Protein AF-A0AAD9IVI6-F1 (afdb_monomer_lite)

Secondary structure (DSSP, 8-state):
---TTT-----------S--SEEEEEE---SS-SSPPEEEEEE-------SS----------HHHHHHHHHHHHHS-HHHHS-HHHHHHHHHHHHHHHTT---SS--HHHHHHTTPPPHHHHHHHHHHHHHHHHHTT-S-HHHHHHHHTTGGGT--------

Radius of gyration: 23.41 Å; chains: 1; bounding box: 61×46×53 Å

pLDDT: mean 78.59, std 12.73, range [41.25, 94.25]

Organism: NCBI:txid53620

Sequence (162 aa):
MVTQSSATLIDKIYVKCDKYENVTSRTLITYISDNFPILTCLDIERVINHKKSLTFMQHQLGHSQLRNMSEALKTTDWDHVFGYDKLEVLQKKTVRTMTRSVYKKHVSPLFRMVHILKFRYLNDHQINGIMFDFVHPNLPLTLLSLFEYHAEGFGLLRETQK

Foldseek 3Di:
DQDPVNDDPPDDDDDDDPDFDDKDKDWDDDPPDPDTDIDIDTHDPDPPPDPPPPPDDPDPQDPVNVVVVVVCVVPDPCCVVVVLVVVQVVVLVVLCVVVVHPDDPDCVVSCVVVVHDRPVVVVVVVVVVVVVCLVVVNDDPVVVVVVVVCVVPVPPPPPPDD

Structure (mmCIF, N/CA/C/O backbone):
data_AF-A0AAD9IVI6-F1
#
_entry.id   AF-A0AAD9IVI6-F1
#
loop_
_atom_site.group_PDB
_atom_site.id
_atom_site.type_symbol
_atom_site.label_atom_id
_atom_site.label_alt_id
_atom_site.label_comp_id
_atom_site.label_asym_id
_atom_site.label_entity_id
_atom_site.label_seq_id
_atom_site.pdbx_PDB_ins_code
_atom_site.Cartn_x
_atom_site.Cartn_y
_atom_site.Cartn_z
_atom_site.occupancy
_atom_site.B_iso_or_equiv
_atom_site.auth_seq_id
_atom_site.auth_comp_id
_atom_site.auth_asym_id
_atom_site.auth_atom_id
_atom_site.pdbx_PDB_model_num
ATOM 1 N N . MET A 1 1 ? 1.588 -27.089 3.282 1.00 56.66 1 MET A N 1
ATOM 2 C CA . MET A 1 1 ? 0.461 -27.450 2.394 1.00 56.66 1 MET A CA 1
ATOM 3 C C . MET A 1 1 ? -0.807 -27.373 3.227 1.00 56.66 1 MET A C 1
ATOM 5 O O . MET A 1 1 ? -0.853 -28.034 4.254 1.00 56.66 1 MET A O 1
ATOM 9 N N . VAL A 1 2 ? -1.765 -26.514 2.870 1.00 59.69 2 VAL A N 1
ATOM 10 C CA . VAL A 1 2 ? -3.031 -26.390 3.615 1.00 59.69 2 VAL A CA 1
ATOM 11 C C . VAL A 1 2 ? -3.905 -27.575 3.235 1.00 59.69 2 VAL A C 1
ATOM 13 O O . VAL A 1 2 ? -4.212 -27.758 2.059 1.00 59.69 2 VAL A O 1
ATOM 16 N N . THR A 1 3 ? -4.257 -28.413 4.202 1.00 72.88 3 THR A N 1
ATOM 17 C CA . THR A 1 3 ? -5.171 -29.537 3.992 1.00 72.88 3 THR A CA 1
ATOM 18 C C . THR A 1 3 ? -6.596 -29.083 4.301 1.00 72.88 3 THR A C 1
ATOM 20 O O . THR A 1 3 ? -6.800 -28.144 5.070 1.00 72.88 3 THR A O 1
ATOM 23 N N . GLN A 1 4 ? -7.613 -29.741 3.731 1.00 61.31 4 GLN A N 1
ATOM 24 C CA . GLN A 1 4 ? -9.016 -29.421 4.054 1.00 61.31 4 GLN A CA 1
ATOM 25 C C . GLN A 1 4 ? -9.300 -29.489 5.564 1.00 61.31 4 GLN A C 1
ATOM 27 O O . GLN A 1 4 ? -10.148 -28.759 6.063 1.00 61.31 4 GLN A O 1
ATOM 32 N N . SER A 1 5 ? -8.554 -30.319 6.297 1.00 70.31 5 SER A N 1
ATOM 33 C CA . SER A 1 5 ? -8.661 -30.461 7.748 1.00 70.31 5 SER A CA 1
ATOM 34 C C . SER A 1 5 ? -7.980 -29.344 8.551 1.00 70.31 5 SER A C 1
ATOM 36 O O . SER A 1 5 ? -8.260 -29.218 9.737 1.00 70.31 5 SER A O 1
ATOM 38 N N . SER A 1 6 ? -7.075 -28.559 7.950 1.00 67.44 6 SER A N 1
ATOM 39 C CA . SER A 1 6 ? -6.362 -27.459 8.620 1.00 67.44 6 SER A CA 1
ATOM 40 C C . SER A 1 6 ? -6.919 -26.074 8.279 1.00 67.44 6 SER A C 1
ATOM 42 O O . SER A 1 6 ? -6.476 -25.079 8.846 1.00 67.44 6 SER A O 1
ATOM 44 N N . ALA A 1 7 ? -7.837 -25.984 7.313 1.00 65.25 7 ALA A N 1
ATOM 45 C CA . ALA A 1 7 ? -8.424 -24.727 6.877 1.00 65.25 7 ALA A CA 1
ATOM 46 C C . ALA A 1 7 ? -9.532 -24.294 7.845 1.00 65.25 7 ALA A C 1
ATOM 48 O O . ALA A 1 7 ? -10.675 -24.739 7.751 1.00 65.25 7 ALA A O 1
ATOM 49 N N . THR A 1 8 ? -9.202 -23.396 8.768 1.00 68.44 8 THR A N 1
ATOM 50 C CA . THR A 1 8 ? -10.204 -22.754 9.622 1.00 68.44 8 THR A CA 1
ATOM 51 C C . THR A 1 8 ? -10.651 -21.458 8.945 1.00 68.44 8 THR A C 1
ATOM 53 O O . THR A 1 8 ? -9.851 -20.545 8.759 1.00 68.44 8 THR A O 1
ATOM 56 N N . LEU A 1 9 ? -11.924 -21.361 8.550 1.00 73.19 9 LEU A N 1
ATOM 57 C CA . LEU A 1 9 ? -12.495 -20.124 8.002 1.00 73.19 9 LEU A CA 1
ATOM 58 C C . LEU A 1 9 ? -12.775 -19.140 9.151 1.00 73.19 9 LEU A C 1
ATOM 60 O O . LEU A 1 9 ? -13.870 -19.137 9.719 1.00 73.19 9 LEU A O 1
ATOM 64 N N . ILE A 1 10 ? -11.769 -18.349 9.522 1.00 78.50 10 ILE A N 1
ATOM 65 C CA . ILE A 1 10 ? -11.836 -17.417 10.661 1.00 78.50 10 ILE A CA 1
ATOM 66 C C . ILE A 1 10 ? -12.237 -16.008 10.196 1.00 78.50 10 ILE A C 1
ATOM 68 O O . ILE A 1 10 ? -13.021 -15.334 10.866 1.00 78.50 10 ILE A O 1
ATOM 72 N N . ASP A 1 11 ? -11.793 -15.599 9.007 1.00 67.19 11 ASP A N 1
ATOM 73 C CA . ASP A 1 11 ? -12.086 -14.280 8.450 1.00 67.19 11 ASP A CA 1
ATOM 74 C C . ASP A 1 11 ? -13.452 -14.273 7.753 1.00 67.19 11 ASP A C 1
ATOM 76 O O . ASP A 1 11 ? -13.603 -14.689 6.604 1.00 67.19 11 ASP A O 1
ATOM 80 N N . LYS A 1 12 ? -14.489 -13.811 8.460 1.00 75.25 12 LYS A N 1
ATOM 81 C CA . LYS A 1 12 ? -15.831 -13.623 7.892 1.00 75.25 12 LYS A CA 1
ATOM 82 C C . LYS A 1 12 ? -16.126 -12.142 7.712 1.00 75.25 12 LYS A C 1
ATOM 84 O O . LYS A 1 12 ? -16.157 -11.386 8.681 1.00 75.25 12 LYS A O 1
ATOM 89 N N . ILE A 1 13 ? -16.405 -11.743 6.475 1.00 73.06 13 ILE A N 1
ATOM 90 C CA . ILE A 1 13 ? -16.916 -10.409 6.157 1.00 73.06 13 ILE A CA 1
ATOM 91 C C . ILE A 1 13 ? -18.435 -10.515 6.048 1.00 73.06 13 ILE A C 1
ATOM 93 O O . ILE A 1 13 ? -18.956 -11.170 5.148 1.00 73.06 13 ILE A O 1
ATOM 97 N N . TYR A 1 14 ? -19.146 -9.866 6.966 1.00 80.44 14 TYR A N 1
ATOM 98 C CA . TYR A 1 14 ? -20.598 -9.748 6.899 1.00 80.44 14 TYR A CA 1
ATOM 99 C C . TYR A 1 14 ? -20.965 -8.402 6.288 1.00 80.44 14 TYR A C 1
ATOM 101 O O . TYR A 1 14 ? -20.532 -7.355 6.770 1.00 80.44 14 TYR A O 1
ATOM 109 N N . VAL A 1 15 ? -21.792 -8.425 5.246 1.00 78.62 15 VAL A N 1
ATOM 110 C CA . VAL A 1 15 ? -22.333 -7.217 4.622 1.00 78.62 15 VAL A CA 1
ATOM 111 C C . VAL A 1 15 ? -23.849 -7.283 4.704 1.00 78.62 15 VAL A C 1
ATOM 113 O O . VAL A 1 15 ? -24.461 -8.227 4.212 1.00 78.62 15 VAL A O 1
ATOM 116 N N . LYS A 1 16 ? -24.464 -6.276 5.329 1.00 81.50 16 LYS A N 1
ATOM 117 C CA . LYS A 1 16 ? -25.913 -6.086 5.257 1.00 81.50 16 LYS A CA 1
ATOM 118 C C . LYS A 1 16 ? -26.223 -5.370 3.945 1.00 81.50 16 LYS A C 1
ATOM 120 O O . LYS A 1 16 ? -25.842 -4.215 3.775 1.00 81.50 16 LYS A O 1
ATOM 125 N N . CYS A 1 17 ? -26.872 -6.065 3.021 1.00 77.06 17 CYS A N 1
ATOM 126 C CA . CYS A 1 17 ? -27.261 -5.523 1.728 1.00 77.06 17 CYS A CA 1
ATOM 127 C C . CYS A 1 17 ? -28.664 -6.022 1.387 1.00 77.06 17 CYS A C 1
ATOM 129 O O . CYS A 1 17 ? -28.920 -7.220 1.480 1.00 77.06 17 CYS A O 1
ATOM 131 N N . ASP A 1 18 ? -29.560 -5.107 1.021 1.00 80.00 18 ASP A N 1
ATOM 132 C CA . ASP A 1 18 ? -30.964 -5.445 0.772 1.00 80.00 18 ASP A CA 1
ATOM 133 C C . ASP A 1 18 ? -31.182 -6.014 -0.642 1.00 80.00 18 ASP A C 1
ATOM 135 O O . ASP A 1 18 ? -32.154 -6.734 -0.866 1.00 80.00 18 ASP A O 1
ATOM 139 N N . LYS A 1 19 ? -30.288 -5.699 -1.596 1.00 80.19 19 LYS A N 1
ATOM 140 C CA . LYS A 1 19 ? -30.332 -6.156 -2.995 1.00 80.19 19 LYS A CA 1
ATOM 141 C C . LYS A 1 19 ? -28.923 -6.262 -3.587 1.00 80.19 19 LYS A C 1
ATOM 143 O O . LYS A 1 19 ? -28.187 -5.278 -3.588 1.00 80.19 19 LYS A O 1
ATOM 148 N N . TYR A 1 20 ? -28.573 -7.430 -4.112 1.00 79.44 20 TYR A N 1
ATOM 149 C CA . TYR A 1 20 ? -27.388 -7.663 -4.940 1.00 79.44 20 TYR A CA 1
ATOM 150 C C . TYR A 1 20 ? -27.737 -8.709 -5.997 1.00 79.44 20 TYR A C 1
ATOM 152 O O . TYR A 1 20 ? -28.544 -9.600 -5.730 1.00 79.44 20 TYR A O 1
ATOM 160 N N . GLU A 1 21 ? -27.138 -8.604 -7.178 1.00 76.12 21 GLU A N 1
ATOM 161 C CA . GLU A 1 21 ? -27.346 -9.599 -8.236 1.00 76.12 21 GLU A CA 1
ATOM 162 C C . GLU A 1 21 ? -26.327 -10.727 -8.127 1.00 76.12 21 GLU A C 1
ATOM 164 O O . GLU A 1 21 ? -26.679 -11.900 -8.209 1.00 76.12 21 GLU A O 1
ATOM 169 N N . ASN A 1 22 ? -25.063 -10.373 -7.877 1.00 82.50 22 ASN A N 1
ATOM 170 C CA . ASN A 1 22 ? -23.957 -11.319 -7.876 1.00 82.50 22 ASN A CA 1
ATOM 171 C C . ASN A 1 22 ? -22.974 -11.025 -6.740 1.00 82.50 22 ASN A C 1
ATOM 173 O O . ASN A 1 22 ? -22.515 -9.896 -6.559 1.00 82.50 22 ASN A O 1
ATOM 177 N N . VAL A 1 23 ? -22.602 -12.067 -5.994 1.00 88.31 23 VAL A N 1
ATOM 178 C CA . VAL A 1 23 ? -21.507 -12.021 -5.016 1.00 88.31 23 VAL A CA 1
ATOM 179 C C . VAL A 1 23 ? -20.461 -13.029 -5.433 1.00 88.31 23 VAL A C 1
ATOM 181 O O . VAL A 1 23 ? -20.751 -14.215 -5.570 1.00 88.31 23 VAL A O 1
ATOM 184 N N . THR A 1 24 ? -19.230 -12.566 -5.613 1.00 90.19 24 THR A N 1
ATOM 185 C CA . THR A 1 24 ? -18.093 -13.443 -5.879 1.00 90.19 24 THR A CA 1
ATOM 186 C C . THR A 1 24 ? -17.035 -13.220 -4.815 1.00 90.19 24 THR A C 1
ATOM 188 O O . THR A 1 24 ? -16.416 -12.161 -4.760 1.00 90.19 24 THR A O 1
ATOM 191 N N . SER A 1 25 ? -16.793 -14.237 -3.993 1.00 88.31 25 SER A N 1
ATOM 192 C CA . SER A 1 25 ? -15.695 -14.248 -3.026 1.00 88.31 25 SER A CA 1
ATOM 193 C C . SER A 1 25 ? -14.626 -15.239 -3.463 1.00 88.31 25 SER A C 1
ATOM 195 O O . SER A 1 25 ? -14.933 -16.366 -3.853 1.00 88.31 25 SER A O 1
ATOM 197 N N . ARG A 1 26 ? -13.359 -14.831 -3.399 1.00 85.94 26 ARG A N 1
ATOM 198 C CA . ARG A 1 26 ? -12.208 -15.692 -3.671 1.00 85.94 26 ARG A CA 1
ATOM 199 C C . ARG A 1 26 ? -11.125 -15.482 -2.631 1.00 85.94 26 ARG A C 1
ATOM 201 O O . ARG A 1 26 ? -10.830 -14.359 -2.231 1.00 85.94 26 ARG A O 1
ATOM 208 N N . THR A 1 27 ? -10.509 -16.583 -2.238 1.00 84.75 27 THR A N 1
ATOM 209 C CA . THR A 1 27 ? -9.321 -16.578 -1.394 1.00 84.75 27 THR A CA 1
ATOM 210 C C . THR A 1 27 ? -8.095 -16.401 -2.278 1.00 84.75 27 THR A C 1
ATOM 212 O O . THR A 1 27 ? -7.884 -17.167 -3.220 1.00 84.75 27 THR A O 1
ATOM 215 N N . LEU A 1 28 ? -7.292 -15.383 -1.992 1.00 84.88 28 LEU A N 1
ATOM 216 C CA . LEU A 1 28 ? -6.008 -15.173 -2.642 1.00 84.88 28 LEU A CA 1
ATOM 217 C C . LEU A 1 28 ? -4.977 -16.066 -1.958 1.00 84.88 28 LEU A C 1
ATOM 219 O O . LEU A 1 28 ? -4.675 -15.906 -0.776 1.00 84.88 28 LEU A O 1
ATOM 223 N N . ILE A 1 29 ? -4.446 -17.029 -2.705 1.00 85.06 29 ILE A N 1
ATOM 224 C CA . ILE A 1 29 ? -3.397 -17.914 -2.204 1.00 85.06 29 ILE A CA 1
ATOM 225 C C . ILE A 1 29 ? -2.084 -17.140 -2.263 1.00 85.06 29 ILE A C 1
ATOM 227 O O . ILE A 1 29 ? -1.544 -16.889 -3.338 1.00 85.06 29 ILE A O 1
ATOM 231 N N . THR A 1 30 ? -1.591 -16.736 -1.098 1.00 82.25 30 THR A N 1
ATOM 232 C CA . THR A 1 30 ? -0.354 -15.966 -0.952 1.00 82.25 30 THR A CA 1
ATOM 233 C C . THR A 1 30 ? 0.495 -16.555 0.164 1.00 82.25 30 THR A C 1
ATOM 235 O O . THR A 1 30 ? -0.058 -17.036 1.148 1.00 82.25 30 THR A O 1
ATOM 238 N N . TYR A 1 31 ? 1.820 -16.457 0.054 1.00 83.88 31 TYR A N 1
ATOM 239 C CA . TYR A 1 31 ? 2.763 -16.945 1.073 1.00 83.88 31 TYR A CA 1
ATOM 240 C C . TYR A 1 31 ? 3.235 -15.852 2.046 1.00 83.88 31 TYR A C 1
ATOM 242 O O . TYR A 1 31 ? 4.185 -16.054 2.792 1.00 83.88 31 TYR A O 1
ATOM 250 N N . ILE A 1 32 ? 2.590 -14.682 2.020 1.00 74.94 32 ILE A N 1
ATOM 251 C CA . ILE A 1 32 ? 3.007 -13.500 2.791 1.00 74.94 32 ILE A CA 1
ATOM 252 C C . ILE A 1 32 ? 2.458 -13.474 4.226 1.00 74.94 32 ILE A C 1
ATOM 254 O O . ILE A 1 32 ? 2.922 -12.683 5.041 1.00 74.94 32 ILE A O 1
ATOM 258 N N . SER A 1 33 ? 1.454 -14.297 4.533 1.00 81.44 33 SER A N 1
ATOM 259 C CA . SER A 1 33 ? 0.816 -14.396 5.848 1.00 81.44 33 SER A CA 1
ATOM 260 C C . SER A 1 33 ? 0.330 -15.827 6.074 1.00 81.44 33 SER A C 1
ATOM 262 O O . SER A 1 33 ? 0.078 -16.575 5.131 1.00 81.44 33 SER A O 1
ATOM 264 N N . ASP A 1 34 ? 0.221 -16.195 7.344 1.00 80.00 34 ASP A N 1
ATOM 265 C CA . ASP A 1 34 ? -0.470 -17.378 7.852 1.00 80.00 34 ASP A CA 1
ATOM 266 C C . ASP A 1 34 ? -1.991 -17.352 7.612 1.00 80.00 34 ASP A C 1
ATOM 268 O O . ASP A 1 34 ? -2.623 -18.408 7.624 1.00 80.00 34 ASP A O 1
ATOM 272 N N . ASN A 1 35 ? -2.559 -16.178 7.316 1.00 80.62 35 ASN A N 1
ATOM 273 C CA . ASN A 1 35 ? -3.943 -16.001 6.887 1.00 80.62 35 ASN A CA 1
ATOM 274 C C . ASN A 1 35 ? -4.016 -15.669 5.392 1.00 80.62 35 ASN A C 1
ATOM 276 O O . ASN A 1 35 ? -3.230 -14.878 4.866 1.00 80.62 35 ASN A O 1
ATOM 280 N N . PHE A 1 36 ? -5.007 -16.236 4.702 1.00 82.38 36 PHE A N 1
ATOM 281 C CA . PHE A 1 36 ? -5.229 -15.939 3.290 1.00 82.38 36 PHE A CA 1
ATOM 282 C C . PHE A 1 36 ? -6.191 -14.763 3.120 1.00 82.38 36 PHE A C 1
ATOM 284 O O . PHE A 1 36 ? -7.324 -14.839 3.601 1.00 82.38 36 PHE A O 1
ATOM 291 N N . PRO A 1 37 ? -5.809 -13.707 2.381 1.00 84.50 37 PRO A N 1
ATOM 292 C CA . PRO A 1 37 ? -6.722 -12.613 2.109 1.00 84.50 37 PRO A CA 1
ATOM 293 C C . PRO A 1 37 ? -7.936 -13.102 1.311 1.00 84.50 37 PRO A C 1
ATOM 295 O O . PRO A 1 37 ? -7.806 -13.806 0.308 1.00 84.50 37 PRO A O 1
ATOM 298 N N . ILE A 1 38 ? -9.131 -12.695 1.741 1.00 85.69 38 ILE A N 1
ATOM 299 C CA . ILE A 1 38 ? -10.384 -12.966 1.033 1.00 85.69 38 ILE A CA 1
ATOM 300 C C . ILE A 1 38 ? -10.796 -11.700 0.289 1.00 85.69 38 ILE A C 1
ATOM 302 O O . ILE A 1 38 ? -11.087 -10.669 0.894 1.00 85.69 38 ILE A O 1
ATOM 306 N N . LEU A 1 39 ? -10.855 -11.789 -1.036 1.00 85.69 39 LEU A N 1
ATOM 307 C CA . LEU A 1 39 ? -11.397 -10.745 -1.891 1.00 85.69 39 LEU A CA 1
ATOM 308 C C . LEU A 1 39 ? -12.870 -11.048 -2.156 1.00 85.69 39 LEU A C 1
ATOM 310 O O . LEU A 1 39 ? -13.197 -12.109 -2.680 1.00 85.69 39 LEU A O 1
ATOM 314 N N . THR A 1 40 ? -13.756 -10.117 -1.815 1.00 87.38 40 THR A N 1
ATOM 315 C CA . THR A 1 40 ? -15.189 -10.227 -2.115 1.00 87.38 40 THR A CA 1
ATOM 316 C C . THR A 1 40 ? -15.610 -9.085 -3.023 1.00 87.38 40 THR A C 1
ATOM 318 O O . THR A 1 40 ? -15.447 -7.917 -2.677 1.00 87.38 40 THR A O 1
ATOM 321 N N . CYS A 1 41 ? -16.144 -9.434 -4.188 1.00 85.94 41 CYS A N 1
ATOM 322 C CA . CYS A 1 41 ? -16.762 -8.521 -5.133 1.00 85.94 41 CYS A CA 1
ATOM 323 C C . CYS A 1 41 ? -18.283 -8.649 -5.012 1.00 85.94 41 CYS A C 1
ATOM 325 O O . CYS A 1 41 ? -18.822 -9.757 -5.013 1.00 85.94 41 CYS A O 1
ATOM 327 N N . LEU A 1 42 ? -18.950 -7.508 -4.873 1.00 90.94 42 LEU A N 1
ATOM 328 C CA . LEU A 1 42 ? -20.398 -7.396 -4.758 1.00 90.94 42 LEU A CA 1
ATOM 329 C C . LEU A 1 42 ? -20.874 -6.545 -5.926 1.00 90.94 42 LEU A C 1
ATOM 331 O O . LEU A 1 42 ? -20.483 -5.378 -6.015 1.00 90.94 42 LEU A O 1
ATOM 335 N N . ASP A 1 43 ? -21.711 -7.116 -6.784 1.00 84.56 43 ASP A N 1
ATOM 336 C CA . ASP A 1 43 ? -22.414 -6.349 -7.800 1.00 84.56 43 ASP A CA 1
ATOM 337 C C . ASP A 1 43 ? -23.700 -5.793 -7.190 1.00 84.56 43 ASP A C 1
ATOM 339 O O . ASP A 1 43 ? -24.659 -6.520 -6.904 1.00 84.56 43 ASP A O 1
ATOM 343 N N . ILE A 1 44 ? -23.656 -4.504 -6.869 1.00 85.31 44 ILE A N 1
ATOM 344 C CA . ILE A 1 44 ? -24.750 -3.800 -6.215 1.00 85.31 44 ILE A CA 1
ATOM 345 C C . ILE A 1 44 ? -25.322 -2.836 -7.240 1.00 85.31 44 ILE A C 1
ATOM 347 O O . ILE A 1 44 ? -24.700 -1.809 -7.531 1.00 85.31 44 ILE A O 1
ATOM 351 N N . GLU A 1 45 ? -26.544 -3.114 -7.696 1.00 77.19 45 GLU A N 1
ATOM 352 C CA . GLU A 1 45 ? -27.377 -2.128 -8.377 1.00 77.19 45 GLU A CA 1
ATOM 353 C C . GLU A 1 45 ? -27.678 -0.981 -7.409 1.00 77.19 45 GLU A C 1
ATOM 355 O O . GLU A 1 45 ? -28.670 -0.950 -6.672 1.00 77.19 45 GLU A O 1
ATOM 360 N N . ARG A 1 46 ? -26.775 -0.007 -7.351 1.00 72.19 46 ARG A N 1
ATOM 361 C CA . ARG A 1 46 ? -27.049 1.229 -6.643 1.00 72.19 46 ARG A CA 1
ATOM 362 C C . ARG A 1 46 ? -27.942 2.071 -7.536 1.00 72.19 46 ARG A C 1
ATOM 364 O O . ARG A 1 46 ? -27.482 2.618 -8.534 1.00 72.19 46 ARG A O 1
ATOM 371 N N . VAL A 1 47 ? -29.182 2.280 -7.100 1.00 71.06 47 VAL A N 1
ATOM 372 C CA . VAL A 1 47 ? -29.967 3.445 -7.522 1.00 71.06 47 VAL A CA 1
ATOM 373 C C . VAL A 1 47 ? -29.299 4.672 -6.905 1.00 71.06 47 VAL A C 1
ATOM 375 O O . VAL A 1 47 ? -29.680 5.170 -5.845 1.00 71.06 47 VAL A O 1
ATOM 378 N N . ILE A 1 48 ? -28.205 5.116 -7.519 1.00 69.38 48 ILE A N 1
ATOM 379 C CA . ILE A 1 48 ? -27.565 6.367 -7.152 1.00 69.38 48 ILE A CA 1
ATOM 380 C C . ILE A 1 48 ? -28.510 7.448 -7.659 1.00 69.38 48 ILE A C 1
ATOM 382 O O . ILE A 1 48 ? -28.593 7.701 -8.858 1.00 69.38 48 ILE A O 1
ATOM 386 N N . ASN A 1 49 ? -29.232 8.097 -6.746 1.00 70.94 49 ASN A N 1
ATOM 387 C CA . ASN A 1 49 ? -29.872 9.372 -7.043 1.00 70.94 49 ASN A CA 1
ATOM 388 C C . ASN A 1 49 ? -28.757 10.378 -7.337 1.00 70.94 49 ASN A C 1
ATOM 390 O O . ASN A 1 49 ? -28.260 11.065 -6.441 1.00 70.94 49 ASN A O 1
ATOM 394 N N . HIS A 1 50 ? -28.296 10.405 -8.585 1.00 57.16 50 HIS A N 1
ATOM 395 C CA . HIS A 1 50 ? -27.281 11.334 -9.033 1.00 57.16 50 HIS A CA 1
ATOM 396 C C . HIS A 1 50 ? -27.837 12.749 -8.837 1.00 57.16 50 HIS A C 1
ATOM 398 O O . HIS A 1 50 ? -28.651 13.228 -9.625 1.00 57.16 50 HIS A O 1
ATOM 404 N N . LYS A 1 51 ? -27.368 13.471 -7.809 1.00 64.50 51 LYS A N 1
ATOM 405 C CA . LYS A 1 51 ? -27.261 14.930 -7.943 1.00 64.50 51 LYS A CA 1
ATOM 406 C C . LYS A 1 51 ? -26.458 15.148 -9.224 1.00 64.50 51 LYS A C 1
ATOM 408 O O . LYS A 1 51 ? -25.369 14.593 -9.284 1.00 64.50 51 LYS A O 1
ATOM 413 N N . LYS A 1 52 ? -27.052 15.829 -10.221 1.00 67.69 52 LYS A N 1
ATOM 414 C CA . LYS A 1 52 ? -26.540 16.088 -11.589 1.00 67.69 52 LYS A CA 1
ATOM 415 C C . LYS A 1 52 ? -25.270 15.304 -11.934 1.00 67.69 52 LYS A C 1
ATOM 417 O O . LYS A 1 52 ? -24.202 15.658 -11.443 1.00 67.69 52 LYS A O 1
ATOM 422 N N . SER A 1 53 ? -25.409 14.294 -12.799 1.00 56.56 53 SER A N 1
ATOM 423 C CA . SER A 1 53 ? -24.304 13.506 -13.362 1.00 56.56 53 SER A CA 1
ATOM 424 C C . SER A 1 53 ? -23.040 14.351 -13.514 1.00 56.56 53 SER A C 1
ATOM 426 O O . SER A 1 53 ? -23.035 15.316 -14.280 1.00 56.56 53 SER A O 1
ATOM 428 N N . LEU A 1 54 ? -21.990 14.010 -12.763 1.00 59.41 54 LEU A N 1
ATOM 429 C CA . LEU A 1 54 ? -20.675 14.594 -12.983 1.00 59.41 54 LEU A CA 1
ATOM 430 C C . LEU A 1 54 ? -20.260 14.177 -14.393 1.00 59.41 54 LEU A C 1
ATOM 432 O O . LEU A 1 54 ? -19.968 13.012 -14.650 1.00 59.41 54 LEU A O 1
ATOM 436 N N . THR A 1 55 ? -20.302 15.114 -15.332 1.00 62.38 55 THR A N 1
ATOM 437 C CA . THR A 1 55 ? -19.711 14.933 -16.653 1.00 62.38 55 THR A CA 1
ATOM 438 C C . THR A 1 55 ? -18.205 14.910 -16.475 1.00 62.38 55 THR A C 1
ATOM 440 O O . THR A 1 55 ? -17.557 15.953 -16.388 1.00 62.38 55 THR A O 1
ATOM 443 N N . PHE A 1 56 ? -17.650 13.707 -16.383 1.00 51.31 56 PHE A N 1
ATOM 444 C CA . PHE A 1 56 ? -16.217 13.507 -16.485 1.00 51.31 56 PHE A CA 1
ATOM 445 C C . PHE A 1 56 ? -15.827 13.745 -17.940 1.00 51.31 56 PHE A C 1
ATOM 447 O O . PHE A 1 56 ? -16.144 12.947 -18.821 1.00 51.31 56 PHE A O 1
ATOM 454 N N . MET A 1 57 ? -15.171 14.871 -18.205 1.00 61.81 57 MET A N 1
ATOM 455 C CA . MET A 1 57 ? -14.528 15.079 -19.494 1.00 61.81 57 MET A CA 1
ATOM 456 C C . MET A 1 57 ? -13.283 14.199 -19.534 1.00 61.81 57 MET A C 1
ATOM 458 O O . MET A 1 57 ? -12.275 14.491 -18.892 1.00 61.81 57 MET A O 1
ATOM 462 N N . GLN A 1 58 ? -13.368 13.091 -20.267 1.00 54.62 58 GLN A N 1
ATOM 463 C CA . GLN A 1 58 ? -12.192 12.302 -20.589 1.00 54.62 58 GLN A CA 1
ATOM 464 C C . GLN A 1 58 ? -11.363 13.095 -21.600 1.00 54.62 58 GLN A C 1
ATOM 466 O O . GLN A 1 58 ? -11.662 13.127 -22.793 1.00 54.62 58 GLN A O 1
ATOM 471 N N . HIS A 1 59 ? -10.330 13.775 -21.112 1.00 63.31 59 HIS A N 1
ATOM 472 C CA . HIS A 1 59 ? -9.359 14.415 -21.985 1.00 63.31 59 HIS A CA 1
ATOM 473 C C . HIS A 1 59 ? -8.524 13.328 -22.663 1.00 63.31 59 HIS A C 1
ATOM 475 O O . HIS A 1 59 ? -7.812 12.575 -21.999 1.00 63.31 59 HIS A O 1
ATOM 481 N N . GLN A 1 60 ? -8.622 13.238 -23.990 1.00 75.25 60 GLN A N 1
ATOM 482 C CA . GLN A 1 60 ? -7.681 12.457 -24.786 1.00 75.25 60 GLN A CA 1
ATOM 483 C C . GLN A 1 60 ? -6.311 13.127 -24.659 1.00 75.25 60 GLN A C 1
ATOM 485 O O . GLN A 1 60 ? -6.118 14.244 -25.141 1.00 75.25 60 GLN A O 1
ATOM 490 N N . LEU A 1 61 ? -5.386 12.480 -23.949 1.00 80.25 61 LEU A N 1
ATOM 491 C CA . LEU A 1 61 ? -4.027 12.985 -23.800 1.00 80.25 61 LEU A CA 1
ATOM 492 C C . LEU A 1 61 ? -3.255 12.708 -25.090 1.00 80.25 61 LEU A C 1
ATOM 494 O O . LEU A 1 61 ? -3.084 11.557 -25.488 1.00 80.25 61 LEU A O 1
ATOM 498 N N . GLY A 1 62 ? -2.775 13.764 -25.739 1.00 92.50 62 GLY A N 1
ATOM 499 C CA . GLY A 1 62 ? -1.908 13.631 -26.906 1.00 92.50 62 GLY A CA 1
ATOM 500 C C . GLY A 1 62 ? -0.562 12.997 -26.542 1.00 92.50 62 GLY A C 1
ATOM 501 O O . GLY A 1 62 ? -0.101 13.091 -25.402 1.00 92.50 62 GLY A O 1
ATOM 502 N N . HIS A 1 63 ? 0.122 12.402 -27.524 1.00 89.94 63 HIS A N 1
ATOM 503 C CA . HIS A 1 63 ? 1.441 11.785 -27.318 1.00 89.94 63 HIS A CA 1
ATOM 504 C C . HIS A 1 63 ? 2.466 12.735 -26.673 1.00 89.94 63 HIS A C 1
ATOM 506 O O . HIS A 1 63 ? 3.271 12.306 -25.848 1.00 89.94 63 HIS A O 1
ATOM 512 N N . SER A 1 64 ? 2.415 14.030 -26.997 1.00 87.50 64 SER A N 1
ATOM 513 C CA . SER A 1 64 ? 3.273 15.050 -26.384 1.00 87.50 64 SER A CA 1
ATOM 514 C C . SER A 1 64 ? 2.973 15.260 -24.897 1.00 87.50 64 SER A C 1
ATOM 516 O O . SER A 1 64 ? 3.895 15.358 -24.094 1.00 87.50 64 SER A O 1
ATOM 518 N N . GLN A 1 65 ? 1.698 15.264 -24.501 1.00 84.00 65 GLN A N 1
ATOM 519 C CA . GLN A 1 65 ? 1.288 15.397 -23.101 1.00 84.00 65 GLN A CA 1
ATOM 520 C C . GLN A 1 65 ? 1.675 14.160 -22.290 1.00 84.00 65 GLN A C 1
ATOM 522 O O . GLN A 1 65 ? 2.170 14.298 -21.174 1.00 84.00 65 GLN A O 1
ATOM 527 N N . LEU A 1 66 ? 1.518 12.963 -22.864 1.00 81.56 66 LEU A N 1
ATOM 528 C CA . LEU A 1 66 ? 1.975 11.718 -22.242 1.00 81.56 66 LEU A CA 1
ATOM 529 C C . LEU A 1 66 ? 3.492 11.705 -22.044 1.00 81.56 66 LEU A C 1
ATOM 531 O O . LEU A 1 66 ? 3.965 11.311 -20.980 1.00 81.56 66 LEU A O 1
ATOM 535 N N . ARG A 1 67 ? 4.255 12.176 -23.036 1.00 89.06 67 ARG A N 1
ATOM 536 C CA . ARG A 1 67 ? 5.711 12.304 -22.924 1.00 89.06 67 ARG A CA 1
ATOM 537 C C . ARG A 1 67 ? 6.099 13.287 -21.820 1.00 89.06 67 ARG A C 1
ATOM 539 O O . ARG A 1 67 ? 6.884 12.917 -20.957 1.00 89.06 67 ARG A O 1
ATOM 546 N N . ASN A 1 68 ? 5.497 14.476 -21.797 1.00 89.12 68 ASN A N 1
ATOM 547 C CA . ASN A 1 68 ? 5.761 15.48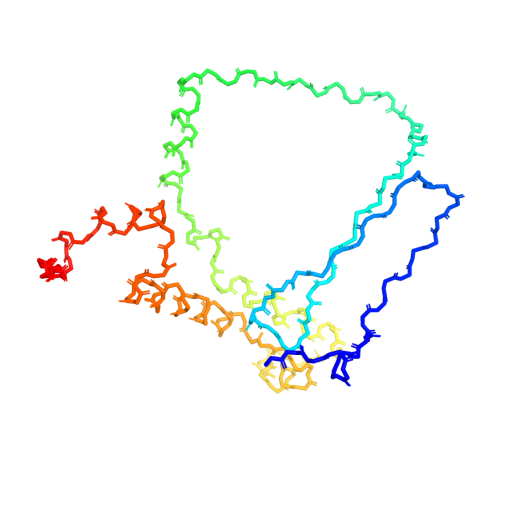4 -20.768 1.00 89.12 68 ASN A CA 1
ATOM 548 C C . ASN A 1 68 ? 5.398 14.977 -19.368 1.00 89.12 68 ASN A C 1
ATOM 550 O O . ASN A 1 68 ? 6.136 15.207 -18.417 1.00 89.12 68 ASN A O 1
ATOM 554 N N . MET A 1 69 ? 4.284 14.252 -19.238 1.00 79.88 69 MET A N 1
ATOM 555 C CA . MET A 1 69 ? 3.887 13.627 -17.978 1.00 79.88 69 MET A CA 1
ATOM 556 C C . MET A 1 69 ? 4.889 12.550 -17.560 1.00 79.88 69 MET A C 1
ATOM 558 O O . MET A 1 69 ? 5.304 12.522 -16.408 1.00 79.88 69 MET A O 1
ATOM 562 N N . SER A 1 70 ? 5.322 11.689 -18.484 1.00 85.50 70 SER A N 1
ATOM 563 C CA . SER A 1 70 ? 6.345 10.678 -18.205 1.00 85.50 70 SER A CA 1
ATOM 564 C C . SER A 1 70 ? 7.670 11.311 -17.775 1.00 85.50 70 SER A C 1
ATOM 566 O O . SER A 1 70 ? 8.291 10.839 -16.829 1.00 85.50 70 SER A O 1
ATOM 568 N N . GLU A 1 71 ? 8.089 12.391 -18.429 1.00 90.75 71 GLU A N 1
ATOM 569 C CA . GLU A 1 71 ? 9.319 13.115 -18.115 1.00 90.75 71 GLU A CA 1
ATOM 570 C C . GLU A 1 71 ? 9.226 13.837 -16.765 1.00 90.75 71 GLU A C 1
ATOM 572 O O . GLU A 1 71 ? 10.144 13.738 -15.952 1.00 90.75 71 GLU A O 1
ATOM 577 N N . ALA A 1 72 ? 8.079 14.449 -16.458 1.00 88.06 72 ALA A N 1
ATOM 578 C CA . ALA A 1 72 ? 7.800 15.015 -15.142 1.00 88.06 72 ALA A CA 1
ATOM 579 C C . ALA A 1 72 ? 7.839 13.939 -14.048 1.00 88.06 72 ALA A C 1
ATOM 581 O O . ALA A 1 72 ? 8.496 14.124 -13.030 1.00 88.06 72 ALA A O 1
ATOM 582 N N . LEU A 1 73 ? 7.211 12.779 -14.263 1.00 74.44 73 LEU A N 1
ATOM 583 C CA . LEU A 1 73 ? 7.255 11.665 -13.310 1.00 74.44 73 LEU A CA 1
ATOM 584 C C . LEU A 1 73 ? 8.681 11.132 -13.115 1.00 74.44 73 LEU A C 1
ATOM 586 O O . LEU A 1 73 ? 9.043 10.785 -11.999 1.00 74.44 73 LEU A O 1
ATOM 590 N N . LYS A 1 74 ? 9.508 11.086 -14.165 1.00 79.62 74 LYS A N 1
ATOM 591 C CA . LYS A 1 74 ? 10.912 10.647 -14.067 1.00 79.62 74 LYS A CA 1
ATOM 592 C C . LYS A 1 74 ? 11.802 11.633 -13.314 1.00 79.62 74 LYS A C 1
ATOM 594 O O . LYS A 1 74 ? 12.742 11.214 -12.654 1.00 79.62 74 LYS A O 1
ATOM 599 N N . THR A 1 75 ? 11.528 12.926 -13.452 1.00 88.12 75 THR A N 1
ATOM 600 C CA . THR A 1 75 ? 12.325 14.011 -12.853 1.00 88.12 75 THR A CA 1
ATOM 601 C C . THR A 1 75 ? 11.813 14.453 -11.484 1.00 88.12 75 THR A C 1
ATOM 603 O O . THR A 1 75 ? 12.489 15.212 -10.793 1.00 88.12 75 THR A O 1
ATOM 606 N N . THR A 1 76 ? 10.632 13.984 -11.078 1.00 82.44 76 THR A N 1
ATOM 607 C CA . THR A 1 76 ? 10.075 14.251 -9.752 1.00 82.44 76 THR A CA 1
ATOM 608 C C . THR A 1 76 ? 10.916 13.556 -8.686 1.00 82.44 76 THR A C 1
ATOM 610 O O . THR A 1 76 ? 11.143 12.350 -8.750 1.00 82.44 76 THR A O 1
ATOM 613 N N . ASP A 1 77 ? 11.330 14.319 -7.674 1.00 81.06 77 ASP A N 1
ATOM 614 C CA . ASP A 1 77 ? 11.937 13.782 -6.460 1.00 81.06 77 ASP A CA 1
ATOM 615 C C . ASP A 1 77 ? 10.875 13.043 -5.628 1.00 81.06 77 ASP A C 1
ATOM 617 O O . ASP A 1 77 ? 10.119 13.625 -4.839 1.00 81.06 77 ASP A O 1
ATOM 621 N N . TRP A 1 78 ? 10.794 11.734 -5.849 1.00 76.31 78 TRP A N 1
ATOM 622 C CA . TRP A 1 78 ? 9.896 10.849 -5.117 1.00 76.31 78 TRP A CA 1
ATOM 623 C C . TRP A 1 78 ? 10.343 10.613 -3.674 1.00 76.31 78 TRP A C 1
ATOM 625 O O . TRP A 1 78 ? 9.493 10.278 -2.843 1.00 76.31 78 TRP A O 1
ATOM 635 N N . ASP A 1 79 ? 11.616 10.846 -3.341 1.00 70.44 79 ASP A N 1
ATOM 636 C CA . ASP A 1 79 ? 12.143 10.623 -1.993 1.00 70.44 79 ASP A CA 1
ATOM 637 C C . ASP A 1 79 ? 11.514 11.602 -0.997 1.00 70.44 79 ASP A C 1
ATOM 639 O O . ASP A 1 79 ? 11.187 11.233 0.133 1.00 70.44 79 ASP A O 1
ATOM 643 N N . HIS A 1 80 ? 11.222 12.837 -1.417 1.00 69.50 80 HIS A N 1
ATOM 644 C CA . HIS A 1 80 ? 10.511 13.795 -0.568 1.00 69.50 80 HIS A CA 1
ATOM 645 C C . HIS A 1 80 ? 9.004 13.482 -0.411 1.00 69.50 80 HIS A C 1
ATOM 647 O O . HIS A 1 80 ? 8.393 13.815 0.622 1.00 69.50 80 HIS A O 1
ATOM 653 N N . VAL A 1 81 ? 8.389 12.844 -1.416 1.00 66.25 81 VAL A N 1
ATOM 654 C CA . VAL A 1 81 ? 6.963 12.460 -1.421 1.00 66.25 81 VAL A CA 1
ATOM 655 C C . VAL A 1 81 ? 6.731 11.227 -0.550 1.00 66.25 81 VAL A C 1
ATOM 657 O O . VAL A 1 81 ? 5.832 11.230 0.293 1.00 66.25 81 VAL A O 1
ATOM 660 N N . PHE A 1 82 ? 7.582 10.212 -0.693 1.00 66.19 82 PHE A N 1
ATOM 661 C CA . PHE A 1 82 ? 7.513 8.945 0.036 1.00 66.19 82 PHE A CA 1
ATOM 662 C C . PHE A 1 82 ? 8.519 8.853 1.180 1.00 66.19 82 PHE A C 1
ATOM 664 O O . PHE A 1 82 ? 8.858 7.752 1.611 1.00 66.19 82 PHE A O 1
ATOM 671 N N . GLY A 1 83 ? 8.977 9.998 1.695 1.00 73.75 83 GLY A N 1
ATOM 672 C CA . GLY A 1 83 ? 9.988 10.043 2.744 1.00 73.75 83 GLY A CA 1
ATOM 673 C C . GLY A 1 83 ? 9.641 9.093 3.886 1.00 73.75 83 GLY A C 1
ATOM 674 O O . GLY A 1 83 ? 8.628 9.281 4.573 1.00 73.75 83 GLY A O 1
ATOM 675 N N . TYR A 1 84 ? 10.488 8.077 4.076 1.00 78.69 84 TYR A N 1
ATOM 676 C CA . TYR A 1 84 ? 10.331 7.026 5.085 1.00 78.69 84 TYR A CA 1
ATOM 677 C C . TYR A 1 84 ? 10.009 7.602 6.465 1.00 78.69 84 TYR A C 1
ATOM 679 O O . TYR A 1 84 ? 9.176 7.059 7.191 1.00 78.69 84 TYR A O 1
ATOM 687 N N . ASP A 1 85 ? 10.583 8.761 6.780 1.00 82.56 85 ASP A N 1
ATOM 688 C CA . ASP A 1 85 ? 10.364 9.480 8.029 1.00 82.56 85 ASP A CA 1
ATOM 689 C C . ASP A 1 85 ? 8.909 9.923 8.217 1.00 82.56 85 ASP A C 1
ATOM 691 O O . ASP A 1 85 ? 8.359 9.795 9.312 1.00 82.56 85 ASP A O 1
ATOM 695 N N . LYS A 1 86 ? 8.238 10.408 7.163 1.00 84.62 86 LYS A N 1
ATOM 696 C CA . LYS A 1 86 ? 6.831 10.842 7.237 1.00 84.62 86 LYS A CA 1
ATOM 697 C C . LYS A 1 86 ? 5.913 9.647 7.477 1.00 84.62 86 LYS A C 1
ATOM 699 O O . LYS A 1 86 ? 5.024 9.723 8.329 1.00 84.62 86 LYS A O 1
ATOM 704 N N . LEU A 1 87 ? 6.151 8.541 6.771 1.00 85.62 87 LEU A N 1
ATOM 705 C CA . LEU A 1 87 ? 5.404 7.296 6.962 1.00 85.62 87 LEU A CA 1
ATOM 706 C C . LEU A 1 87 ? 5.644 6.711 8.354 1.00 85.62 87 LEU A C 1
ATOM 708 O O . LEU A 1 87 ? 4.687 6.332 9.032 1.00 85.62 87 LEU A O 1
ATOM 712 N N . GLU A 1 88 ? 6.885 6.718 8.839 1.00 87.44 88 GLU A N 1
ATOM 713 C CA . GLU A 1 88 ? 7.201 6.268 10.191 1.00 87.44 88 GLU A CA 1
ATOM 714 C C . GLU A 1 88 ? 6.513 7.156 11.242 1.00 87.44 88 GLU A C 1
ATOM 716 O O . GLU A 1 88 ? 5.907 6.646 12.186 1.00 87.44 88 GLU A O 1
ATOM 721 N N . VAL A 1 89 ? 6.520 8.481 11.073 1.00 89.31 89 VAL A N 1
ATOM 722 C CA . VAL A 1 89 ? 5.813 9.420 11.960 1.00 89.31 89 VAL A CA 1
ATOM 723 C C . VAL A 1 89 ? 4.303 9.157 11.969 1.00 89.31 89 VAL A C 1
ATOM 725 O O . VAL A 1 89 ? 3.702 9.106 13.048 1.00 89.31 89 VAL A O 1
ATOM 728 N N . LEU A 1 90 ? 3.685 8.946 10.804 1.00 90.62 90 LEU A N 1
ATOM 729 C CA . LEU A 1 90 ? 2.259 8.622 10.689 1.00 90.62 90 LEU A CA 1
ATOM 730 C C . LEU A 1 90 ? 1.922 7.286 11.355 1.00 90.62 90 LEU A C 1
ATOM 732 O O . LEU A 1 90 ? 0.946 7.201 12.107 1.00 90.62 90 LEU A O 1
ATOM 736 N N . GLN A 1 91 ? 2.749 6.261 11.153 1.00 91.44 91 GLN A N 1
ATOM 737 C CA . GLN A 1 91 ? 2.563 4.955 11.777 1.00 91.44 91 GLN A CA 1
ATOM 738 C C . GLN A 1 91 ? 2.656 5.059 13.307 1.00 91.44 91 GLN A C 1
ATOM 740 O O . GLN A 1 91 ? 1.776 4.577 14.022 1.00 91.44 91 GLN A O 1
ATOM 745 N N . LYS A 1 92 ? 3.664 5.774 13.826 1.00 92.38 92 LYS A N 1
ATOM 746 C CA . LYS A 1 92 ? 3.817 6.048 15.265 1.00 92.38 92 LYS A CA 1
ATOM 747 C C . LYS A 1 92 ? 2.605 6.788 15.832 1.00 92.38 92 LYS A C 1
ATOM 749 O O . LYS A 1 92 ? 2.137 6.445 16.918 1.00 92.38 92 LYS A O 1
ATOM 754 N N . LYS A 1 93 ? 2.087 7.794 15.116 1.00 93.06 93 LYS A N 1
ATOM 755 C CA . LYS A 1 93 ? 0.890 8.551 15.518 1.00 93.06 93 LYS A CA 1
ATOM 756 C C . LYS A 1 93 ? -0.340 7.644 15.580 1.00 93.06 93 LYS A C 1
ATOM 758 O O . LYS A 1 93 ? -1.064 7.687 16.569 1.00 93.06 93 LYS A O 1
ATOM 763 N N . THR A 1 94 ? -0.516 6.781 14.585 1.00 93.12 94 THR A N 1
ATOM 764 C CA . THR A 1 94 ? -1.630 5.826 14.503 1.00 93.12 94 THR A CA 1
ATOM 765 C C . THR A 1 94 ? -1.615 4.841 15.672 1.00 93.12 94 THR A C 1
ATOM 767 O O . THR A 1 94 ? -2.595 4.757 16.411 1.00 93.12 94 THR A O 1
ATOM 770 N N . VAL A 1 95 ? -0.477 4.181 15.925 1.00 93.50 95 VAL A N 1
ATOM 771 C CA . VAL A 1 95 ? -0.321 3.233 17.046 1.00 93.50 95 VAL A CA 1
ATOM 772 C C . VAL A 1 95 ? -0.593 3.907 18.392 1.00 93.50 95 VAL A C 1
ATOM 774 O O . VAL A 1 95 ? -1.253 3.335 19.261 1.00 93.50 95 VAL A O 1
ATOM 777 N N . ARG A 1 96 ? -0.136 5.150 18.580 1.00 93.44 96 ARG A N 1
ATOM 778 C CA . ARG A 1 96 ? -0.413 5.913 19.805 1.00 93.44 96 ARG A CA 1
ATOM 779 C C . ARG A 1 96 ? -1.890 6.234 19.981 1.00 93.44 96 ARG A C 1
ATOM 781 O O . ARG A 1 96 ? -2.393 6.091 21.091 1.00 93.44 96 ARG A O 1
ATOM 788 N N . THR A 1 97 ? -2.576 6.641 18.916 1.00 94.06 97 THR A N 1
ATOM 789 C CA . THR A 1 97 ? -4.020 6.901 18.957 1.00 94.06 97 THR A CA 1
ATOM 790 C C . THR A 1 97 ? -4.793 5.630 19.309 1.00 94.06 97 THR A C 1
ATOM 792 O O . THR A 1 97 ? -5.636 5.670 20.202 1.00 94.06 97 THR A O 1
ATOM 795 N N . MET A 1 98 ? -4.459 4.492 18.690 1.00 91.88 98 MET A N 1
ATOM 796 C CA . MET A 1 98 ? -5.096 3.197 18.975 1.00 91.88 98 MET A CA 1
ATOM 797 C C . MET A 1 98 ? -4.899 2.757 20.431 1.00 91.88 98 MET A C 1
ATOM 799 O O . MET A 1 98 ? -5.834 2.294 21.074 1.00 91.88 98 MET A O 1
ATOM 803 N N . THR A 1 99 ? -3.692 2.943 20.967 1.00 94.25 99 THR A N 1
ATOM 804 C CA . THR A 1 99 ? -3.336 2.543 22.341 1.00 94.25 99 THR A CA 1
ATOM 805 C C . THR A 1 99 ? -3.659 3.602 23.397 1.00 94.25 99 THR A C 1
ATOM 807 O O . THR A 1 99 ? -3.384 3.386 24.574 1.00 94.25 99 THR A O 1
ATOM 810 N N . ARG A 1 100 ? -4.203 4.763 22.994 1.00 93.75 100 ARG A N 1
ATOM 811 C CA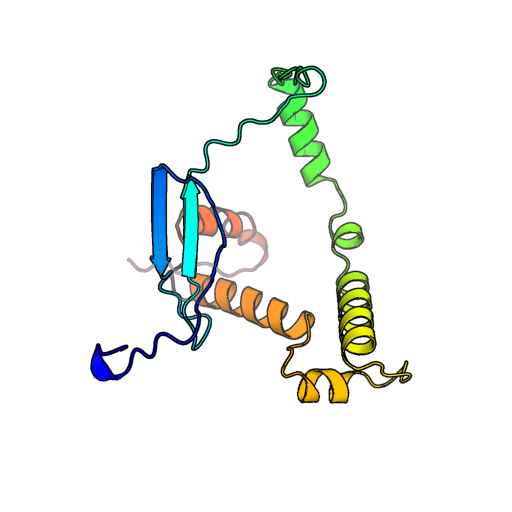 . ARG A 1 100 ? -4.410 5.956 23.844 1.00 93.75 100 ARG A CA 1
ATOM 812 C C . ARG A 1 100 ? -3.156 6.356 24.632 1.00 93.75 100 ARG A C 1
ATOM 814 O O . ARG A 1 100 ? -3.226 6.876 25.742 1.00 93.75 100 ARG A O 1
ATOM 821 N N . SER A 1 101 ? -1.990 6.106 24.047 1.00 91.44 101 SER A N 1
ATOM 822 C CA . SER A 1 101 ? -0.713 6.254 24.726 1.00 91.44 101 SER A CA 1
ATOM 823 C C . SER A 1 101 ? -0.186 7.685 24.655 1.00 91.44 101 SER A C 1
ATOM 825 O O . SER A 1 101 ? -0.010 8.281 23.582 1.00 91.44 101 SER A O 1
ATOM 827 N N . VAL A 1 102 ? 0.156 8.227 25.822 1.00 89.38 102 VAL A N 1
ATOM 828 C CA . VAL A 1 102 ? 0.729 9.573 25.957 1.00 89.38 102 VAL A CA 1
ATOM 829 C C . VAL A 1 102 ? 2.230 9.601 25.616 1.00 89.38 102 VAL A C 1
ATOM 831 O O . VAL A 1 102 ? 2.793 10.674 25.388 1.00 89.38 102 VAL A O 1
ATOM 834 N N . TYR A 1 103 ? 2.884 8.438 25.505 1.00 85.25 103 TYR A N 1
ATOM 835 C CA . TYR A 1 103 ? 4.325 8.328 25.263 1.00 85.25 103 TYR A CA 1
ATOM 836 C C . TYR A 1 103 ? 4.729 8.843 23.876 1.00 85.25 103 TYR A C 1
ATOM 838 O O . TYR A 1 103 ? 4.303 8.318 22.851 1.00 85.25 103 TYR A O 1
ATOM 846 N N . LYS A 1 104 ? 5.607 9.857 23.834 1.00 76.88 104 LYS A N 1
ATOM 847 C CA . LYS A 1 104 ? 6.107 10.460 22.582 1.00 76.88 104 LYS A CA 1
ATOM 848 C C . LYS A 1 104 ? 7.400 9.821 22.049 1.00 76.88 104 LYS A C 1
ATOM 850 O O . LYS A 1 104 ? 7.565 9.756 20.838 1.00 76.88 104 LYS A O 1
ATOM 855 N N . LYS A 1 105 ? 8.306 9.366 22.929 1.00 74.56 105 LYS A N 1
ATOM 856 C CA . LYS A 1 105 ? 9.668 8.918 22.556 1.00 74.56 105 LYS A CA 1
ATOM 857 C C . LYS A 1 105 ? 9.785 7.419 22.249 1.00 74.56 105 LYS A C 1
ATOM 859 O O . LYS A 1 105 ? 10.358 7.049 21.231 1.00 74.56 105 LYS A O 1
ATOM 864 N N . HIS A 1 106 ? 9.235 6.551 23.099 1.00 81.12 106 HIS A N 1
ATOM 865 C CA . HIS A 1 106 ? 9.432 5.099 22.998 1.00 81.12 106 HIS A CA 1
ATOM 866 C C . HIS A 1 106 ? 8.145 4.396 22.577 1.00 81.12 106 HIS A C 1
ATOM 868 O O . HIS A 1 106 ? 7.373 3.914 23.395 1.00 81.12 106 HIS A O 1
ATOM 874 N N . VAL A 1 107 ? 7.917 4.345 21.270 1.00 86.56 107 VAL A N 1
ATOM 875 C CA . VAL A 1 107 ? 6.755 3.671 20.674 1.00 86.56 107 VAL A CA 1
ATOM 876 C C . VAL A 1 107 ? 7.005 2.189 20.398 1.00 86.56 107 VAL A C 1
ATOM 878 O O . VAL A 1 107 ? 6.044 1.438 20.333 1.00 86.56 107 VAL A O 1
ATOM 881 N N . SER A 1 108 ? 8.264 1.730 20.314 1.00 88.94 108 SER A N 1
ATOM 882 C CA . SER A 1 108 ? 8.602 0.315 20.052 1.00 88.94 108 SER A CA 1
ATOM 883 C C . SER A 1 108 ? 7.864 -0.699 20.947 1.00 88.94 108 SER A C 1
ATOM 885 O O . SER A 1 108 ? 7.424 -1.712 20.407 1.00 88.94 108 SER A O 1
ATOM 887 N N . PRO A 1 109 ? 7.680 -0.469 22.265 1.00 92.00 109 PRO A N 1
ATOM 888 C CA . PRO A 1 109 ? 6.877 -1.368 23.096 1.00 92.00 109 PRO A CA 1
ATOM 889 C C . PRO A 1 109 ? 5.408 -1.430 22.662 1.00 92.00 109 PRO A C 1
ATOM 891 O O . PRO A 1 109 ? 4.833 -2.511 22.644 1.00 92.00 109 PRO A O 1
ATOM 894 N N . LEU A 1 110 ? 4.823 -0.302 22.239 1.00 91.56 110 LEU A N 1
ATOM 895 C CA . LEU A 1 110 ? 3.443 -0.253 21.748 1.00 91.56 110 LEU A CA 1
ATOM 896 C C . LEU A 1 110 ? 3.285 -1.078 20.473 1.00 91.56 110 LEU A C 1
ATOM 898 O O . LEU A 1 110 ? 2.336 -1.839 20.384 1.00 91.56 110 LEU A O 1
ATOM 902 N N . PHE A 1 111 ? 4.233 -0.977 19.534 1.00 91.31 111 PHE A N 1
ATOM 903 C CA . PHE A 1 111 ? 4.246 -1.791 18.311 1.00 91.31 111 PHE A CA 1
ATOM 904 C C . PHE A 1 111 ? 4.223 -3.293 18.618 1.00 91.31 111 PHE A C 1
ATOM 906 O O . PHE A 1 111 ? 3.428 -4.020 18.032 1.00 91.31 111 PHE A O 1
ATOM 913 N N . ARG A 1 112 ? 5.042 -3.745 19.579 1.00 92.19 112 ARG A N 1
ATOM 914 C CA . ARG A 1 112 ? 5.037 -5.148 20.026 1.00 92.19 112 ARG A CA 1
ATOM 915 C C . ARG A 1 112 ? 3.713 -5.530 20.681 1.00 92.19 112 ARG A C 1
ATOM 917 O O . ARG A 1 112 ? 3.192 -6.594 20.389 1.00 92.19 112 ARG A O 1
ATOM 924 N N . MET A 1 113 ? 3.173 -4.653 21.528 1.00 91.56 113 MET A N 1
ATOM 925 C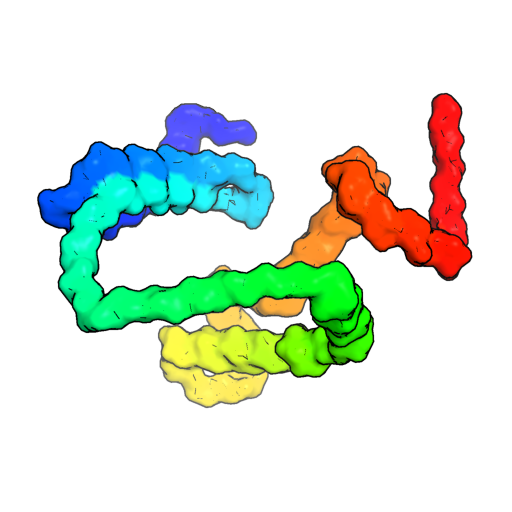 CA . MET A 1 113 ? 1.916 -4.882 22.245 1.00 91.56 113 MET A CA 1
ATOM 926 C C . MET A 1 113 ? 0.722 -5.056 21.299 1.00 91.56 113 MET A C 1
ATOM 928 O O . MET A 1 113 ? -0.151 -5.866 21.575 1.00 91.56 113 MET A O 1
ATOM 932 N N . VAL A 1 114 ? 0.681 -4.311 20.189 1.00 93.00 114 VAL A N 1
ATOM 933 C CA . VAL A 1 114 ? -0.387 -4.429 19.179 1.00 93.00 114 VAL A CA 1
ATOM 934 C C . VAL A 1 114 ? -0.029 -5.371 18.025 1.00 93.00 114 VAL A C 1
ATOM 936 O O . VAL A 1 114 ? -0.762 -5.417 17.045 1.00 93.00 114 VAL A O 1
ATOM 939 N N . HIS A 1 115 ? 1.095 -6.092 18.114 1.00 92.56 115 HIS A N 1
ATOM 940 C CA . HIS A 1 115 ? 1.598 -6.992 17.069 1.00 92.56 115 HIS A CA 1
ATOM 941 C C . HIS A 1 115 ? 1.712 -6.345 15.673 1.00 92.56 115 HIS A C 1
ATOM 943 O O . HIS A 1 115 ? 1.522 -6.998 14.652 1.00 92.56 115 HIS A O 1
ATOM 949 N N . ILE A 1 116 ? 2.062 -5.054 15.614 1.00 92.06 116 ILE A N 1
ATOM 950 C CA . ILE A 1 116 ? 2.294 -4.332 14.355 1.00 92.06 116 ILE A CA 1
ATOM 951 C C . ILE A 1 116 ? 3.798 -4.229 14.103 1.00 92.06 116 ILE A C 1
ATOM 953 O O . ILE A 1 116 ? 4.564 -3.762 14.951 1.00 92.06 116 ILE A O 1
ATOM 957 N N . LEU A 1 117 ? 4.228 -4.615 12.903 1.00 90.56 117 LEU A N 1
ATOM 958 C CA . LEU A 1 117 ? 5.594 -4.398 12.435 1.00 90.56 117 LEU A CA 1
ATOM 959 C C . LEU A 1 117 ? 5.831 -2.922 12.105 1.00 90.56 117 LEU A C 1
ATOM 961 O O . LEU A 1 117 ? 4.968 -2.224 11.568 1.00 90.56 117 LEU A O 1
ATOM 965 N N . LYS A 1 118 ? 7.039 -2.433 12.395 1.00 90.25 118 LYS A N 1
ATOM 966 C CA . LYS A 1 118 ? 7.445 -1.096 11.946 1.00 90.25 118 LYS A CA 1
ATOM 967 C C . LYS A 1 118 ? 7.515 -1.075 10.423 1.00 90.25 118 LYS A C 1
ATOM 969 O O . LYS A 1 118 ? 8.002 -2.031 9.825 1.00 90.25 118 LYS A O 1
ATOM 974 N N . PHE A 1 119 ? 7.103 0.036 9.822 1.00 87.50 119 PHE A N 1
ATOM 975 C CA . PHE A 1 119 ? 7.074 0.216 8.372 1.00 87.50 119 PHE A CA 1
ATOM 976 C C . PHE A 1 119 ? 8.424 -0.092 7.721 1.00 87.50 119 PHE A C 1
ATOM 978 O O . PHE A 1 119 ? 8.473 -0.816 6.736 1.00 87.50 119 PHE A O 1
ATOM 985 N N . ARG A 1 120 ? 9.524 0.362 8.336 1.00 86.25 120 ARG A N 1
ATOM 986 C CA . ARG A 1 120 ? 10.880 0.046 7.876 1.00 86.25 120 ARG A CA 1
ATOM 987 C C . ARG A 1 120 ? 11.113 -1.457 7.713 1.00 86.25 120 ARG A C 1
ATOM 989 O O . ARG A 1 120 ? 11.595 -1.873 6.677 1.00 86.25 120 ARG A O 1
ATOM 996 N N . TYR A 1 121 ? 10.711 -2.270 8.690 1.00 88.06 121 TYR A N 1
ATOM 997 C CA . TYR A 1 121 ? 10.894 -3.721 8.604 1.00 88.06 121 TYR A CA 1
ATOM 998 C C . TYR A 1 121 ? 10.020 -4.360 7.524 1.00 88.06 121 TYR A C 1
ATOM 1000 O O . TYR A 1 121 ? 10.457 -5.306 6.882 1.00 88.06 121 TYR A O 1
ATOM 1008 N N . LEU A 1 122 ? 8.806 -3.842 7.312 1.00 87.44 122 LEU A N 1
ATOM 1009 C CA . LEU A 1 122 ? 7.939 -4.292 6.223 1.00 87.44 122 LEU A CA 1
ATOM 1010 C C . LEU A 1 122 ? 8.590 -4.008 4.863 1.00 87.44 122 LEU A C 1
ATOM 1012 O O . LEU A 1 122 ? 8.671 -4.890 4.017 1.00 87.44 122 LEU A O 1
ATOM 1016 N N . ASN A 1 123 ? 9.083 -2.785 4.686 1.00 85.12 123 ASN A N 1
ATOM 1017 C CA . ASN A 1 123 ? 9.724 -2.350 3.458 1.00 85.12 123 ASN A CA 1
ATOM 1018 C C . ASN A 1 123 ? 11.026 -3.115 3.191 1.00 85.12 123 ASN A C 1
ATOM 1020 O O . ASN A 1 123 ? 11.205 -3.649 2.103 1.00 85.12 123 ASN A O 1
ATOM 1024 N N . ASP A 1 124 ? 11.891 -3.240 4.201 1.00 86.19 124 ASP A N 1
ATOM 1025 C CA . ASP A 1 124 ? 13.127 -4.021 4.109 1.00 86.19 124 ASP A CA 1
ATOM 1026 C C . ASP A 1 124 ? 12.814 -5.477 3.725 1.00 86.19 124 ASP A C 1
ATOM 1028 O O . ASP A 1 124 ? 13.485 -6.057 2.877 1.00 86.19 124 ASP A O 1
ATOM 1032 N N . HIS A 1 125 ? 11.759 -6.066 4.297 1.00 89.38 125 HIS A N 1
ATOM 1033 C CA . HIS A 1 125 ? 11.328 -7.417 3.946 1.00 89.38 125 HIS A CA 1
ATOM 1034 C C . HIS A 1 125 ? 10.844 -7.525 2.492 1.00 89.38 125 HIS A C 1
ATOM 1036 O O . HIS A 1 125 ? 11.231 -8.462 1.798 1.00 89.38 125 HIS A O 1
ATOM 1042 N N . GLN A 1 126 ? 10.050 -6.566 2.007 1.00 87.00 126 GLN A N 1
ATOM 1043 C CA . GLN A 1 126 ? 9.582 -6.542 0.617 1.00 87.00 126 GLN A CA 1
ATOM 1044 C C . GLN A 1 126 ? 10.734 -6.369 -0.376 1.00 87.00 126 GLN A C 1
ATOM 1046 O O . GLN A 1 126 ? 10.806 -7.105 -1.359 1.00 87.00 126 GLN A O 1
ATOM 1051 N N . ILE A 1 127 ? 11.658 -5.446 -0.099 1.00 85.81 127 ILE A N 1
ATOM 1052 C CA . ILE A 1 127 ? 12.858 -5.238 -0.916 1.00 85.81 127 ILE A CA 1
ATOM 1053 C C . ILE A 1 127 ? 13.695 -6.515 -0.945 1.00 85.81 127 ILE A C 1
ATOM 1055 O O . ILE A 1 127 ? 14.078 -6.968 -2.020 1.00 85.81 127 ILE A O 1
ATOM 1059 N N . ASN A 1 128 ? 13.932 -7.134 0.213 1.00 85.81 128 ASN A N 1
ATOM 1060 C CA . ASN A 1 128 ? 14.689 -8.381 0.289 1.00 85.81 128 ASN A CA 1
ATOM 1061 C C . ASN A 1 128 ? 14.000 -9.526 -0.462 1.00 85.81 128 ASN A C 1
ATOM 1063 O O . ASN A 1 128 ? 14.694 -10.327 -1.075 1.00 85.81 128 ASN A O 1
ATOM 1067 N N . GLY A 1 129 ? 12.665 -9.592 -0.459 1.00 89.06 129 GLY A N 1
ATOM 1068 C CA . GLY A 1 129 ? 11.910 -10.559 -1.259 1.00 89.06 129 GLY A CA 1
ATOM 1069 C C . GLY A 1 129 ? 12.140 -10.366 -2.758 1.00 89.06 129 GLY A C 1
ATOM 1070 O O . GLY A 1 129 ? 12.531 -11.302 -3.445 1.00 89.06 129 GLY A O 1
ATOM 1071 N N . ILE A 1 130 ? 12.012 -9.128 -3.245 1.00 87.50 130 ILE A N 1
ATOM 1072 C CA . ILE A 1 130 ? 12.273 -8.795 -4.655 1.00 87.50 130 ILE A CA 1
ATOM 1073 C C . ILE A 1 130 ? 13.724 -9.117 -5.035 1.00 87.50 130 ILE A C 1
ATOM 1075 O O . ILE A 1 130 ? 13.972 -9.697 -6.089 1.00 87.50 130 ILE A O 1
ATOM 1079 N N . MET A 1 131 ? 14.690 -8.774 -4.180 1.00 83.44 131 MET A N 1
ATOM 1080 C CA . MET A 1 131 ? 16.108 -9.060 -4.424 1.00 83.44 131 MET A CA 1
ATOM 1081 C C . MET A 1 131 ? 16.405 -10.560 -4.397 1.00 83.44 131 MET A C 1
ATOM 1083 O O . MET A 1 131 ? 17.198 -11.047 -5.199 1.00 83.44 131 MET A O 1
ATOM 1087 N N . PHE A 1 132 ? 15.754 -11.312 -3.513 1.00 90.38 132 PHE A N 1
ATOM 1088 C CA . PHE A 1 132 ? 15.859 -12.764 -3.484 1.00 90.38 132 PHE A CA 1
ATOM 1089 C C . PHE A 1 132 ? 15.338 -13.384 -4.787 1.00 90.38 132 PHE A C 1
ATOM 1091 O O . PHE A 1 132 ? 16.039 -14.209 -5.375 1.00 90.38 132 PHE A O 1
ATOM 1098 N N . ASP A 1 133 ? 14.173 -12.945 -5.269 1.00 86.88 133 ASP A N 1
ATOM 1099 C CA . ASP A 1 133 ? 13.577 -13.399 -6.535 1.00 86.88 133 ASP A CA 1
ATOM 1100 C C . ASP A 1 133 ? 14.367 -12.933 -7.771 1.00 86.88 133 ASP A C 1
ATOM 1102 O O . ASP A 1 133 ? 14.274 -13.530 -8.846 1.00 86.88 133 ASP A O 1
ATOM 1106 N N . PHE A 1 134 ? 15.150 -11.860 -7.642 1.00 84.50 134 PHE A N 1
ATOM 1107 C CA . PHE A 1 134 ? 16.097 -11.426 -8.666 1.00 84.50 134 PHE A CA 1
ATOM 1108 C C . PHE A 1 134 ? 17.314 -12.354 -8.747 1.00 84.50 134 PHE A C 1
ATOM 1110 O O . PHE A 1 134 ? 17.746 -12.707 -9.844 1.00 84.50 134 PHE A O 1
ATOM 1117 N N . VAL A 1 135 ? 17.860 -12.760 -7.596 1.00 84.50 135 VAL A N 1
ATOM 1118 C CA . VAL A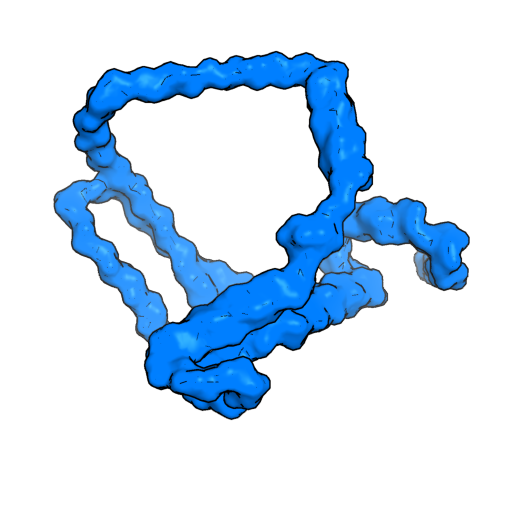 1 135 ? 19.019 -13.665 -7.507 1.00 84.50 135 VAL A CA 1
ATOM 1119 C C . VAL A 1 135 ? 18.649 -15.096 -7.911 1.00 84.50 135 VAL A C 1
ATOM 1121 O O . VAL A 1 135 ? 19.433 -15.767 -8.579 1.00 84.50 135 VAL A O 1
ATOM 1124 N N . HIS A 1 136 ? 17.459 -15.561 -7.535 1.00 87.12 136 HIS A N 1
ATOM 1125 C CA . HIS A 1 136 ? 16.926 -16.871 -7.903 1.00 87.12 136 HIS A CA 1
ATOM 1126 C C . HIS A 1 136 ? 15.857 -16.628 -8.961 1.00 87.12 136 HIS A C 1
ATOM 1128 O O . HIS A 1 136 ? 14.774 -16.267 -8.533 1.00 87.12 136 HIS A O 1
ATOM 1134 N N . PRO A 1 137 ? 16.130 -16.772 -10.271 1.00 87.06 137 PRO A N 1
ATOM 1135 C CA . PRO A 1 137 ? 15.410 -16.178 -11.417 1.00 87.06 137 PRO A CA 1
ATOM 1136 C C . PRO A 1 137 ? 13.891 -16.465 -11.468 1.00 87.06 137 PRO A C 1
ATOM 1138 O O . PRO A 1 137 ? 13.377 -17.126 -12.367 1.00 87.06 137 PRO A O 1
ATOM 1141 N N . ASN A 1 138 ? 13.171 -15.922 -10.495 1.00 89.69 138 ASN A N 1
ATOM 1142 C CA . ASN A 1 138 ? 11.761 -16.122 -10.195 1.00 89.69 138 ASN A CA 1
ATOM 1143 C C . ASN A 1 138 ? 10.978 -14.841 -10.500 1.00 89.69 138 ASN A C 1
ATOM 1145 O O . ASN A 1 138 ? 9.749 -14.865 -10.562 1.00 89.69 138 ASN A O 1
ATOM 1149 N N . LEU A 1 139 ? 11.677 -13.717 -10.708 1.00 86.62 139 LEU A N 1
ATOM 1150 C CA . LEU A 1 139 ? 11.059 -12.487 -11.176 1.00 86.62 139 LEU A CA 1
ATOM 1151 C C . LEU A 1 139 ? 10.517 -12.648 -12.608 1.00 86.62 139 LEU A C 1
ATOM 1153 O O . LEU A 1 139 ? 11.219 -13.150 -13.489 1.00 86.62 139 LEU A O 1
ATOM 1157 N N . PRO A 1 140 ? 9.302 -12.144 -12.885 1.00 89.00 140 PRO A N 1
ATOM 1158 C CA . PRO A 1 140 ? 8.795 -11.998 -14.243 1.00 89.00 140 PRO A CA 1
ATOM 1159 C C . PRO A 1 140 ? 9.786 -11.264 -15.157 1.00 89.00 140 PRO A C 1
ATOM 1161 O O . PRO A 1 140 ? 10.366 -10.251 -14.765 1.00 89.00 140 PRO A O 1
ATOM 1164 N N . LEU A 1 141 ? 9.911 -11.717 -16.409 1.00 81.19 141 LEU A N 1
ATOM 1165 C CA . LEU A 1 141 ? 10.781 -11.109 -17.434 1.00 81.19 141 LEU A CA 1
ATOM 1166 C C . LEU A 1 141 ? 10.573 -9.593 -17.592 1.00 81.19 141 LEU A C 1
ATOM 1168 O O . LEU A 1 141 ? 11.530 -8.846 -17.779 1.00 81.19 141 LEU A O 1
ATOM 1172 N N . THR A 1 142 ? 9.333 -9.122 -17.455 1.00 83.50 142 THR A N 1
ATOM 1173 C CA . THR A 1 142 ? 9.007 -7.689 -17.494 1.00 83.50 142 THR A CA 1
ATOM 1174 C C . THR A 1 142 ? 9.676 -6.903 -16.369 1.00 83.50 142 THR A C 1
ATOM 1176 O O . THR A 1 142 ? 10.120 -5.784 -16.601 1.00 83.50 142 THR A O 1
ATOM 1179 N N . LEU A 1 143 ? 9.807 -7.484 -15.173 1.00 80.38 143 LEU A N 1
ATOM 1180 C CA . LEU A 1 143 ? 10.522 -6.866 -14.058 1.00 80.38 143 LEU A CA 1
ATOM 1181 C C . LEU A 1 143 ? 12.036 -7.004 -14.214 1.00 80.38 143 LEU A C 1
ATOM 1183 O O . LEU A 1 143 ? 12.745 -6.059 -13.893 1.00 80.38 143 LEU A O 1
ATOM 1187 N N . LEU A 1 144 ? 12.537 -8.115 -14.765 1.00 80.38 144 LEU A N 1
ATOM 1188 C CA . LEU A 1 144 ? 13.971 -8.291 -15.034 1.00 80.38 144 LEU A CA 1
ATOM 1189 C C . LEU A 1 144 ? 14.536 -7.183 -15.936 1.00 80.38 144 LEU A C 1
ATOM 1191 O O . LEU A 1 144 ? 15.599 -6.644 -15.632 1.00 80.38 144 LEU A O 1
ATOM 1195 N N . SER A 1 145 ? 13.790 -6.765 -16.964 1.00 79.75 145 SER A N 1
ATOM 1196 C CA . SER A 1 145 ? 14.204 -5.663 -17.848 1.00 79.75 145 SER A CA 1
ATOM 1197 C C . SER A 1 145 ? 14.388 -4.311 -17.138 1.00 79.75 145 SER A C 1
ATOM 1199 O O . SER A 1 145 ? 15.129 -3.460 -17.626 1.00 79.75 145 SER A O 1
ATOM 1201 N N . LEU A 1 146 ? 13.772 -4.110 -15.964 1.00 74.19 146 LEU A N 1
ATOM 1202 C CA . LEU A 1 146 ? 13.971 -2.901 -15.154 1.00 74.19 146 LEU A CA 1
ATOM 1203 C C . LEU A 1 146 ? 15.337 -2.894 -14.453 1.00 74.19 146 LEU A C 1
ATOM 1205 O O . LEU A 1 146 ? 15.872 -1.824 -14.171 1.00 74.19 146 LEU A O 1
ATOM 1209 N N . PHE A 1 147 ? 15.906 -4.072 -14.184 1.00 72.75 147 PHE A N 1
ATOM 1210 C CA . PHE A 1 147 ? 17.197 -4.226 -13.506 1.00 72.75 147 PHE A CA 1
ATOM 1211 C C . PHE A 1 147 ? 18.375 -4.320 -14.485 1.00 72.75 147 PHE A C 1
ATOM 1213 O O . PHE A 1 147 ? 19.490 -3.931 -14.141 1.00 72.75 147 PHE A O 1
ATOM 1220 N N . GLU A 1 148 ? 18.141 -4.78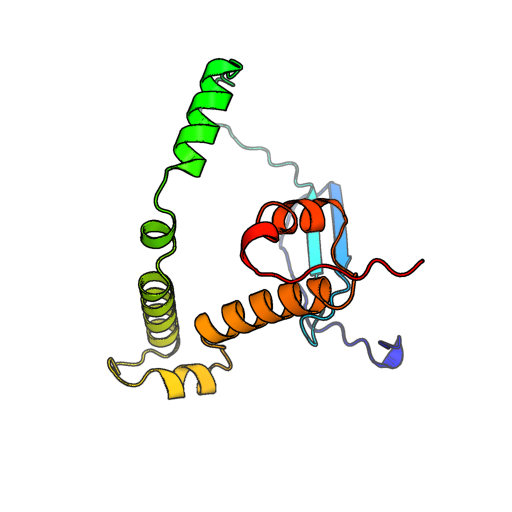6 -15.714 1.00 64.88 148 GLU A N 1
ATOM 1221 C CA . GLU A 1 148 ? 19.176 -4.882 -16.755 1.00 64.88 148 GLU A CA 1
ATOM 1222 C C . GLU A 1 148 ? 19.734 -3.508 -17.161 1.00 64.88 148 GLU A C 1
ATOM 1224 O O . GLU A 1 148 ? 20.922 -3.395 -17.449 1.00 64.88 148 GLU A O 1
ATOM 1229 N N . TYR A 1 149 ? 18.930 -2.442 -17.070 1.00 54.00 149 TYR A N 1
ATOM 1230 C CA . TYR A 1 149 ? 19.338 -1.084 -17.454 1.00 54.00 149 TYR A CA 1
ATOM 1231 C C . TYR A 1 149 ? 20.396 -0.447 -16.525 1.00 54.00 149 TYR A C 1
ATOM 1233 O O . TYR A 1 149 ? 20.997 0.564 -16.877 1.00 54.00 149 TYR A O 1
ATOM 1241 N N . HIS A 1 150 ? 20.653 -1.026 -15.346 1.00 51.97 150 HIS A N 1
ATOM 1242 C CA . HIS A 1 150 ? 21.630 -0.503 -14.377 1.00 51.97 150 HIS A CA 1
ATOM 1243 C C . HIS A 1 150 ? 22.804 -1.450 -14.079 1.00 51.97 150 HIS A C 1
ATOM 1245 O O . HIS A 1 150 ? 23.720 -1.071 -13.347 1.00 51.97 150 HIS A O 1
ATOM 1251 N N . ALA A 1 151 ? 22.825 -2.657 -14.652 1.00 50.88 151 ALA A N 1
ATOM 1252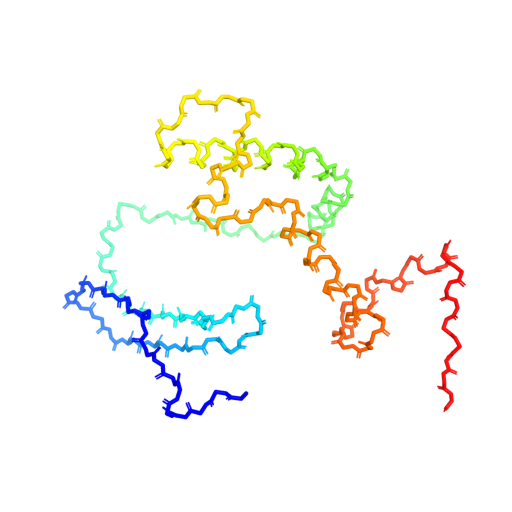 C CA . ALA A 1 151 ? 23.860 -3.654 -14.369 1.00 50.88 151 ALA A CA 1
ATOM 1253 C C . ALA A 1 151 ? 25.255 -3.269 -14.907 1.00 50.88 151 ALA A C 1
ATOM 1255 O O . ALA A 1 151 ? 26.257 -3.713 -14.344 1.00 50.88 151 ALA A O 1
ATOM 1256 N N . GLU A 1 152 ? 25.344 -2.391 -15.915 1.00 51.38 152 GLU A N 1
ATOM 1257 C CA . GLU A 1 152 ? 26.627 -1.901 -16.451 1.00 51.38 152 GLU A CA 1
ATOM 1258 C C . GLU A 1 152 ? 27.480 -1.161 -15.400 1.00 51.38 152 GLU A C 1
ATOM 1260 O O . GLU A 1 152 ? 28.703 -1.134 -15.510 1.00 51.38 152 GLU A O 1
ATOM 1265 N N . GLY A 1 153 ? 26.867 -0.621 -14.337 1.00 52.62 153 GLY A N 1
ATOM 1266 C CA . GLY A 1 153 ? 27.581 0.045 -13.240 1.00 52.62 153 GLY A CA 1
ATOM 1267 C C . GLY A 1 153 ? 27.975 -0.859 -12.065 1.00 52.62 153 GLY A C 1
ATOM 1268 O O . GLY A 1 153 ? 28.784 -0.448 -11.236 1.00 52.62 153 GLY A O 1
ATOM 1269 N N . PHE A 1 154 ? 27.423 -2.073 -11.966 1.00 52.75 154 PHE A N 1
ATOM 1270 C CA . PHE A 1 154 ? 27.570 -2.931 -10.779 1.00 52.75 154 PHE A CA 1
ATOM 1271 C C . PHE A 1 154 ? 28.489 -4.142 -10.971 1.00 52.75 154 PHE A C 1
ATOM 1273 O O . PHE A 1 154 ? 28.672 -4.912 -10.032 1.00 52.75 154 PHE A O 1
ATOM 1280 N N . GLY A 1 155 ? 29.084 -4.331 -12.154 1.00 52.84 155 GLY A N 1
ATOM 1281 C CA . GLY A 1 155 ? 30.088 -5.381 -12.389 1.00 52.84 155 GLY A CA 1
ATOM 1282 C C . GLY A 1 155 ? 29.583 -6.819 -12.203 1.00 52.84 155 GLY A C 1
ATOM 1283 O O . GLY A 1 155 ? 30.373 -7.757 -12.255 1.00 52.84 155 GLY A O 1
ATOM 1284 N N . LEU A 1 156 ? 28.275 -7.013 -12.018 1.00 53.22 156 LEU A N 1
ATOM 1285 C CA . LEU A 1 156 ? 27.629 -8.321 -11.977 1.00 53.22 156 LEU A CA 1
ATOM 1286 C C . LEU A 1 156 ? 27.381 -8.784 -13.414 1.00 53.22 156 LEU A C 1
ATOM 1288 O O . LEU A 1 156 ? 26.252 -8.820 -13.903 1.00 53.22 156 LEU A O 1
ATOM 1292 N N . LEU A 1 157 ? 28.472 -9.114 -14.106 1.00 48.28 157 LEU A N 1
ATOM 1293 C CA . LEU A 1 157 ? 28.419 -9.884 -15.338 1.00 48.28 157 LEU A CA 1
ATOM 1294 C C . LEU A 1 157 ? 27.809 -11.243 -14.997 1.00 48.28 157 LEU A C 1
ATOM 1296 O O . LEU A 1 157 ? 28.423 -12.067 -14.321 1.00 48.28 157 LEU A O 1
ATOM 1300 N N . ARG A 1 158 ? 26.576 -11.466 -15.460 1.00 53.12 158 ARG A N 1
ATOM 1301 C CA . ARG A 1 158 ? 26.012 -12.809 -15.551 1.00 53.12 158 ARG A CA 1
ATOM 1302 C C . ARG A 1 158 ? 26.950 -13.613 -16.448 1.00 53.12 158 ARG A C 1
ATOM 1304 O O . ARG A 1 158 ? 26.974 -13.399 -17.657 1.00 53.12 158 ARG A O 1
ATOM 1311 N N . GLU A 1 159 ? 27.702 -14.541 -15.864 1.00 50.94 159 GLU A N 1
ATOM 1312 C CA . GLU A 1 159 ? 28.163 -15.714 -16.597 1.00 50.94 159 GLU A CA 1
ATOM 1313 C C . GLU A 1 159 ? 26.899 -16.448 -17.046 1.00 50.94 159 GLU A C 1
ATOM 1315 O O . GLU A 1 159 ? 26.276 -17.204 -16.303 1.00 50.94 159 GLU A O 1
ATOM 1320 N N . THR A 1 160 ? 26.435 -16.112 -18.246 1.00 49.09 160 THR A N 1
ATOM 1321 C CA . THR A 1 160 ? 25.340 -16.796 -18.919 1.00 49.09 160 THR A CA 1
ATOM 1322 C C . THR A 1 160 ? 25.708 -18.267 -19.015 1.00 49.09 160 THR A C 1
ATOM 1324 O O . THR A 1 160 ? 26.619 -18.633 -19.762 1.00 49.09 160 THR A O 1
ATOM 1327 N N . GLN A 1 161 ? 25.019 -19.096 -18.230 1.00 47.59 161 GLN A N 1
ATOM 1328 C CA . GLN A 1 161 ? 25.058 -20.541 -18.387 1.00 47.59 161 GLN A CA 1
ATOM 1329 C C . GLN A 1 161 ? 24.624 -20.886 -19.816 1.00 47.59 161 GLN A C 1
ATOM 1331 O O . GLN A 1 161 ? 23.589 -20.410 -20.288 1.00 47.59 161 GLN A O 1
ATOM 1336 N N . LYS A 1 162 ? 25.482 -21.646 -20.499 1.00 41.25 162 LYS A N 1
ATOM 1337 C CA . LYS A 1 162 ? 25.200 -22.296 -21.782 1.00 41.25 162 LYS A CA 1
ATOM 1338 C C . LYS A 1 162 ? 24.278 -23.490 -21.593 1.00 41.25 162 LYS A C 1
ATOM 1340 O O . LYS A 1 162 ? 24.401 -24.144 -20.534 1.00 41.25 162 LYS A O 1
#